Protein AF-J9EA76-F1 (afdb_monomer_lite)

Sequence (142 aa):
MNVLKNLNNFVFLQLFQPYYASTAGHERLRAVDATLRVLTVYFEHATDFCTGHASEFGPMSSLLARLVPRIADSLCAVRHAALRAVYWTFRLAHVYKGLARDNVDSTLFDPTVFINEYLGDEGKLEGMLSRKAVKVMADVSN

Foldseek 3Di:
DPPPPPPPLCPVLVVLVVQLPDPDPVSVLCSLQVLLVSLVCCLVDPDPQAAPDADAPVCLVVLCVSLVVQCQDQFLSSVLSSLSSNLSSVLVRVSNGRDDSPDDDPLRDDSVVLCVQQSDDGGHRDPVSPVVSVVVVVPSPD

InterPro domains:
  IPR045206 Maestro heat-like repeat-containing protein [PTHR23120] (11-104)
  IPR048465 Maestro-like, HEAT-repeats domain [PF21047] (26-105)

Organism: Wuchereria bancrofti (NCBI:txid6293)

Radius of gyration: 15.99 Å; chains: 1; bounding box: 37×34×50 Å

Structure (mmCIF, N/CA/C/O backbone):
data_AF-J9EA76-F1
#
_entry.id   AF-J9EA76-F1
#
loop_
_atom_site.group_PDB
_atom_site.id
_atom_site.type_symbol
_atom_site.label_atom_id
_atom_site.label_alt_id
_atom_site.label_comp_id
_atom_site.label_asym_id
_atom_site.label_entity_id
_atom_site.label_seq_id
_atom_site.pdbx_PDB_ins_code
_atom_site.Cartn_x
_atom_site.Cartn_y
_atom_site.Cartn_z
_atom_site.occupancy
_atom_site.B_iso_or_equiv
_atom_site.auth_seq_id
_atom_site.auth_comp_id
_atom_site.auth_asym_id
_atom_site.auth_atom_id
_atom_site.pdbx_PDB_model_num
ATOM 1 N N . MET A 1 1 ? -3.339 18.632 29.161 1.00 35.41 1 MET A N 1
ATOM 2 C CA . MET A 1 1 ? -2.301 17.812 28.497 1.00 35.41 1 MET A CA 1
ATOM 3 C C . MET A 1 1 ? -2.939 16.959 27.393 1.00 35.41 1 MET A C 1
ATOM 5 O O . MET A 1 1 ? -3.043 15.756 27.550 1.00 35.41 1 MET A O 1
ATOM 9 N N . ASN A 1 2 ? -3.447 17.576 26.314 1.00 37.25 2 ASN A N 1
ATOM 10 C CA . ASN A 1 2 ? -4.248 16.867 25.292 1.00 37.25 2 ASN A CA 1
ATOM 11 C C . ASN A 1 2 ? -3.978 17.305 23.837 1.00 37.25 2 ASN A C 1
ATOM 13 O O . ASN A 1 2 ? -4.740 16.962 22.945 1.00 37.25 2 ASN A O 1
ATOM 17 N N . VAL A 1 3 ? -2.887 18.029 23.571 1.00 33.31 3 VAL A N 1
ATOM 18 C CA . VAL A 1 3 ? -2.580 18.540 22.216 1.00 33.31 3 VAL A CA 1
ATOM 19 C C . VAL A 1 3 ? -1.620 17.616 21.439 1.00 33.31 3 VAL A C 1
ATOM 21 O O . VAL A 1 3 ? -1.454 17.765 20.238 1.00 33.31 3 VAL A O 1
ATOM 24 N N . LEU A 1 4 ? -1.041 16.596 22.085 1.00 31.30 4 LEU A N 1
ATOM 25 C CA . LEU A 1 4 ? -0.048 15.701 21.463 1.00 31.30 4 LEU A CA 1
ATOM 26 C C . LEU A 1 4 ? -0.619 14.381 20.911 1.00 31.30 4 LEU A C 1
ATOM 28 O O . LEU A 1 4 ? 0.114 13.640 20.269 1.00 31.30 4 LEU A O 1
ATOM 32 N N . LYS A 1 5 ? -1.913 14.081 21.103 1.00 41.59 5 LYS A N 1
ATOM 33 C CA . LYS A 1 5 ? -2.525 12.831 20.596 1.00 41.59 5 LYS A CA 1
ATOM 34 C C . LYS A 1 5 ? -2.838 12.839 19.089 1.00 41.59 5 LYS A C 1
ATOM 36 O O . LYS A 1 5 ? -3.202 11.804 18.556 1.00 41.59 5 LYS A O 1
ATOM 41 N N . ASN A 1 6 ? -2.655 13.974 18.408 1.00 39.31 6 ASN A N 1
ATOM 42 C CA . ASN A 1 6 ? -2.875 14.137 16.962 1.00 39.31 6 ASN A CA 1
ATOM 43 C C . ASN A 1 6 ? -1.573 14.340 16.165 1.00 39.31 6 ASN A C 1
ATOM 45 O O . ASN A 1 6 ? -1.594 14.826 15.034 1.00 39.31 6 ASN A O 1
ATOM 49 N N . LEU A 1 7 ? -0.418 13.977 16.727 1.00 42.72 7 LEU A N 1
ATOM 50 C CA . LEU A 1 7 ? 0.819 13.886 15.954 1.00 42.72 7 LEU A CA 1
ATOM 51 C C . LEU A 1 7 ? 0.778 12.606 15.118 1.00 42.72 7 LEU A C 1
ATOM 53 O O . LEU A 1 7 ? 1.298 11.582 15.536 1.00 42.72 7 LEU A O 1
ATOM 57 N N . ASN A 1 8 ? 0.107 12.692 13.963 1.00 58.41 8 ASN A N 1
ATOM 58 C CA . ASN A 1 8 ? 0.264 11.851 12.774 1.00 58.41 8 ASN A CA 1
ATOM 59 C C . ASN A 1 8 ? 1.081 10.567 13.037 1.00 58.41 8 ASN A C 1
ATOM 61 O O . ASN A 1 8 ? 2.287 10.553 12.799 1.00 58.41 8 ASN A O 1
ATOM 65 N N . ASN A 1 9 ? 0.448 9.467 13.467 1.00 62.00 9 ASN A N 1
ATOM 66 C CA . ASN A 1 9 ? 1.129 8.175 13.709 1.00 62.00 9 ASN A CA 1
ATOM 67 C C . ASN A 1 9 ? 1.943 7.663 12.494 1.00 62.00 9 ASN A C 1
ATOM 69 O O . ASN A 1 9 ? 2.744 6.739 12.599 1.00 62.00 9 ASN A O 1
ATOM 73 N N . PHE A 1 10 ? 1.776 8.310 11.339 1.00 75.12 10 PHE A N 1
ATOM 74 C CA . PHE A 1 10 ? 2.425 8.030 10.071 1.00 75.12 10 PHE A CA 1
ATOM 75 C C . PHE A 1 10 ? 3.399 9.125 9.593 1.00 75.12 10 PHE A C 1
ATOM 77 O O . PHE A 1 10 ? 3.768 9.107 8.420 1.00 75.12 10 PHE A O 1
ATOM 84 N N . VAL A 1 11 ? 3.871 10.054 10.448 1.00 77.06 11 VAL A N 1
ATOM 85 C CA . VAL A 1 11 ? 4.937 11.022 10.067 1.00 77.06 11 VAL A CA 1
ATOM 86 C C . VAL A 1 11 ? 6.159 10.298 9.500 1.00 77.06 11 VAL A C 1
ATOM 88 O O . VAL A 1 11 ? 6.738 10.750 8.516 1.00 77.06 11 VAL A O 1
ATOM 91 N N . PHE A 1 12 ? 6.511 9.132 10.047 1.00 79.06 12 PHE A N 1
ATOM 92 C CA . PHE A 1 12 ? 7.624 8.322 9.547 1.00 79.06 12 PHE A CA 1
ATOM 93 C C . PHE A 1 12 ? 7.490 7.951 8.064 1.00 79.06 12 PHE A C 1
ATOM 95 O O . PHE A 1 12 ? 8.501 7.836 7.378 1.00 79.06 12 PHE A O 1
ATOM 102 N N . LEU A 1 13 ? 6.268 7.838 7.528 1.00 85.75 13 LEU A N 1
ATOM 103 C CA . LEU A 1 13 ? 6.065 7.555 6.106 1.00 85.75 13 LEU A CA 1
ATOM 104 C C . LEU A 1 13 ? 6.472 8.720 5.196 1.00 85.75 13 LEU A C 1
ATOM 106 O O . LEU A 1 13 ? 6.785 8.497 4.026 1.00 85.75 13 LEU A O 1
ATOM 110 N N . GLN A 1 14 ? 6.513 9.950 5.718 1.00 84.62 14 GLN A N 1
ATOM 111 C CA . GLN A 1 14 ? 6.992 11.114 4.968 1.00 84.62 14 GLN A CA 1
ATOM 112 C C . GLN A 1 14 ? 8.490 11.009 4.658 1.00 84.62 14 GLN A C 1
ATOM 114 O O . GLN A 1 14 ? 8.920 11.473 3.605 1.00 84.62 14 GLN A O 1
ATOM 119 N N . LEU A 1 15 ? 9.272 10.319 5.500 1.00 87.62 15 LEU A N 1
ATOM 120 C CA . LEU A 1 15 ? 10.698 10.067 5.250 1.00 87.62 15 LEU A CA 1
ATOM 121 C C . LEU A 1 15 ? 10.923 9.242 3.977 1.00 87.62 15 LEU A C 1
ATOM 123 O O . LEU A 1 15 ? 11.950 9.387 3.316 1.00 87.62 15 LEU A O 1
ATOM 127 N N . PHE A 1 16 ? 9.953 8.400 3.609 1.00 90.94 16 PHE A N 1
ATOM 128 C CA . PHE A 1 16 ? 10.036 7.560 2.417 1.00 90.94 16 PHE A CA 1
ATOM 129 C C . PHE A 1 16 ? 9.528 8.246 1.145 1.00 90.94 16 PHE A C 1
ATOM 131 O O . PHE A 1 16 ? 9.711 7.710 0.053 1.00 90.94 16 PHE A O 1
ATOM 138 N N . GLN A 1 17 ? 8.929 9.440 1.258 1.00 90.00 17 GLN A N 1
ATOM 139 C CA . GLN A 1 17 ? 8.316 10.152 0.137 1.00 90.00 17 GLN A CA 1
ATOM 140 C C . GLN A 1 17 ? 9.204 10.253 -1.122 1.00 90.00 17 GLN A C 1
ATOM 142 O O . GLN A 1 17 ? 8.693 9.928 -2.198 1.00 90.00 17 GLN A O 1
ATOM 147 N N . PRO A 1 18 ? 10.487 10.665 -1.051 1.00 93.31 18 PRO A N 1
ATOM 148 C CA . PRO A 1 18 ? 11.305 10.809 -2.258 1.00 93.31 18 PRO A CA 1
ATOM 149 C C . PRO A 1 18 ? 11.625 9.463 -2.926 1.00 93.31 18 PRO A C 1
ATOM 151 O O . PRO A 1 18 ? 11.890 9.415 -4.125 1.00 93.31 18 PRO A O 1
ATOM 154 N N . TYR A 1 19 ? 11.553 8.358 -2.182 1.00 95.81 19 TYR A N 1
ATOM 155 C CA . TYR A 1 19 ? 12.015 7.053 -2.646 1.00 95.81 19 TYR A CA 1
ATOM 156 C C . TYR A 1 19 ? 10.941 6.241 -3.376 1.00 95.81 19 TYR A C 1
ATOM 158 O O . TYR A 1 19 ? 11.290 5.372 -4.169 1.00 95.81 19 TYR A O 1
ATOM 166 N N . TYR A 1 20 ? 9.646 6.547 -3.214 1.00 93.00 20 TYR A N 1
ATOM 167 C CA . TYR A 1 20 ? 8.577 5.854 -3.960 1.00 93.00 20 TYR A CA 1
ATOM 168 C C . TYR A 1 20 ? 8.696 6.013 -5.481 1.00 93.00 20 TYR A C 1
ATOM 170 O O . TYR A 1 20 ? 8.280 5.131 -6.231 1.00 93.00 20 TYR A O 1
ATOM 178 N N . ALA A 1 21 ? 9.256 7.134 -5.939 1.00 92.75 21 ALA A N 1
ATOM 179 C CA . ALA A 1 21 ? 9.451 7.441 -7.353 1.00 92.75 21 ALA A CA 1
ATOM 180 C C . ALA A 1 21 ? 10.930 7.398 -7.776 1.00 92.75 21 ALA A C 1
ATOM 182 O O . ALA A 1 21 ? 11.253 7.837 -8.879 1.00 92.75 21 ALA A O 1
ATOM 183 N N . SER A 1 22 ? 11.822 6.869 -6.928 1.00 95.50 22 SER A N 1
ATOM 184 C CA . SER A 1 22 ? 13.250 6.786 -7.246 1.00 95.50 22 SER A CA 1
ATOM 185 C C . SER A 1 22 ? 13.494 5.993 -8.532 1.00 95.50 22 SER A C 1
ATOM 187 O O . SER A 1 22 ? 12.825 4.994 -8.809 1.00 95.50 22 SER A O 1
ATOM 189 N N . THR A 1 23 ? 14.487 6.399 -9.319 1.00 94.31 23 THR A N 1
ATOM 190 C CA . THR A 1 23 ? 14.943 5.629 -10.484 1.00 94.31 23 THR A CA 1
ATOM 191 C C . THR A 1 23 ? 15.607 4.318 -10.056 1.00 94.31 23 THR A C 1
ATOM 193 O O . THR A 1 23 ? 15.501 3.309 -10.760 1.00 94.31 23 THR A O 1
ATOM 196 N N . ALA A 1 24 ? 16.200 4.286 -8.859 1.00 95.56 24 ALA A N 1
ATOM 197 C CA . ALA A 1 24 ? 16.816 3.109 -8.278 1.00 95.56 24 ALA A C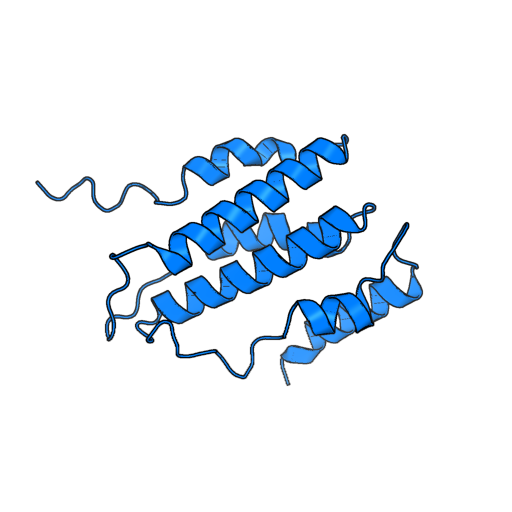A 1
ATOM 198 C C . ALA A 1 24 ? 15.756 2.125 -7.761 1.00 95.56 24 ALA A C 1
ATOM 200 O O . ALA A 1 24 ? 15.014 2.384 -6.814 1.00 95.56 24 ALA A O 1
ATOM 201 N N . GLY A 1 25 ? 15.707 0.944 -8.377 1.00 94.50 25 GLY A N 1
ATOM 202 C CA . GLY A 1 25 ? 14.711 -0.075 -8.051 1.00 94.50 25 GLY A CA 1
ATOM 203 C C . GLY A 1 25 ? 14.741 -0.560 -6.599 1.00 94.50 25 GLY A C 1
ATOM 204 O O . GLY A 1 25 ? 13.692 -0.764 -5.993 1.00 94.50 25 GLY A O 1
ATOM 205 N N . HIS A 1 26 ? 15.935 -0.686 -6.018 1.00 96.19 26 HIS A N 1
ATOM 206 C CA . HIS A 1 26 ? 16.100 -1.096 -4.624 1.00 96.19 26 HIS A CA 1
ATOM 207 C C . HIS A 1 26 ? 15.600 -0.033 -3.632 1.00 96.19 26 HIS A C 1
ATOM 209 O O . HIS A 1 26 ? 15.105 -0.391 -2.568 1.00 96.19 26 HIS A O 1
ATOM 215 N N . GLU A 1 27 ? 15.688 1.258 -3.968 1.00 97.62 27 GLU A N 1
ATOM 216 C CA . GLU A 1 27 ? 15.147 2.334 -3.129 1.00 97.62 27 GLU A CA 1
ATOM 217 C C . GLU A 1 27 ? 13.622 2.313 -3.129 1.00 97.62 27 GLU A C 1
ATOM 219 O O . GLU A 1 27 ? 13.013 2.372 -2.061 1.00 97.62 27 GLU A O 1
ATOM 224 N N . ARG A 1 28 ? 13.006 2.135 -4.309 1.00 96.81 28 ARG A N 1
ATOM 225 C CA . ARG A 1 28 ? 11.550 1.965 -4.414 1.00 96.81 28 ARG A CA 1
ATOM 226 C C . ARG A 1 28 ? 11.071 0.774 -3.595 1.00 96.81 28 ARG A C 1
ATOM 228 O O . ARG A 1 28 ? 10.115 0.909 -2.837 1.00 96.81 28 ARG A O 1
ATOM 235 N N . LEU A 1 29 ? 11.753 -0.369 -3.710 1.00 97.31 29 LEU A N 1
ATOM 236 C CA . LEU A 1 29 ? 11.418 -1.565 -2.938 1.00 97.31 29 LEU A CA 1
ATOM 237 C C . LEU A 1 29 ? 11.495 -1.300 -1.433 1.00 97.31 29 LEU A C 1
ATOM 239 O O . LEU A 1 29 ? 10.518 -1.529 -0.732 1.00 97.31 29 LEU A O 1
ATOM 243 N N . ARG A 1 30 ? 12.606 -0.733 -0.948 1.00 97.00 30 ARG A N 1
ATOM 244 C CA . ARG A 1 30 ? 12.779 -0.404 0.476 1.00 97.00 30 ARG A CA 1
ATOM 245 C C . ARG A 1 30 ? 11.707 0.554 0.990 1.00 97.00 30 ARG A C 1
ATOM 247 O O . ARG A 1 30 ? 11.220 0.367 2.099 1.00 97.00 30 ARG A O 1
ATOM 254 N N . ALA A 1 31 ? 11.331 1.559 0.201 1.00 97.06 31 ALA A N 1
ATOM 255 C CA . ALA A 1 31 ? 10.291 2.513 0.574 1.00 97.06 31 ALA A CA 1
ATOM 256 C C . ALA A 1 31 ? 8.923 1.835 0.735 1.00 97.06 31 ALA A C 1
ATOM 258 O O . ALA A 1 31 ? 8.219 2.067 1.720 1.00 97.06 31 ALA A O 1
ATOM 259 N N . VAL A 1 32 ? 8.557 0.972 -0.216 1.00 97.81 32 VAL A N 1
ATOM 260 C CA . VAL A 1 32 ? 7.283 0.247 -0.193 1.00 97.81 32 VAL A CA 1
ATOM 261 C C . VAL A 1 32 ? 7.267 -0.805 0.921 1.00 97.81 32 VAL A C 1
ATOM 263 O O . VAL A 1 32 ? 6.293 -0.863 1.669 1.00 97.81 32 VAL A O 1
ATOM 266 N N . ASP A 1 33 ? 8.348 -1.564 1.108 1.00 97.31 33 ASP A N 1
ATOM 267 C CA . ASP A 1 33 ? 8.467 -2.565 2.178 1.00 97.31 33 ASP A CA 1
ATOM 268 C C . ASP A 1 33 ? 8.440 -1.934 3.572 1.00 97.31 33 ASP A C 1
ATOM 270 O O . ASP A 1 33 ? 7.742 -2.419 4.463 1.00 97.31 33 ASP A O 1
ATOM 274 N N . ALA A 1 34 ? 9.156 -0.824 3.776 1.00 96.25 34 ALA A N 1
ATOM 275 C CA . ALA A 1 34 ? 9.118 -0.104 5.045 1.00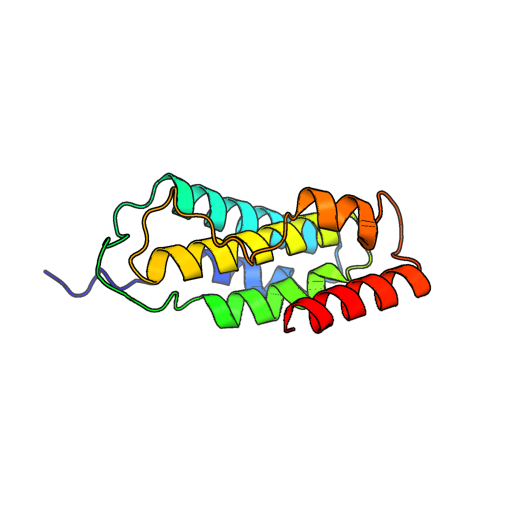 96.25 34 ALA A CA 1
ATOM 276 C C . ALA A 1 34 ? 7.701 0.397 5.351 1.00 96.25 34 ALA A C 1
ATOM 278 O O . ALA A 1 34 ? 7.233 0.303 6.485 1.00 96.25 34 ALA A O 1
ATOM 279 N N . THR A 1 35 ? 6.989 0.867 4.328 1.00 96.25 35 THR A N 1
ATOM 280 C CA . THR A 1 35 ? 5.596 1.309 4.455 1.00 96.25 35 THR A CA 1
ATOM 281 C C . THR A 1 35 ? 4.676 0.158 4.818 1.00 96.25 35 THR A C 1
ATOM 283 O O . THR A 1 35 ? 3.907 0.276 5.769 1.00 96.25 35 THR A O 1
ATOM 286 N N . LEU A 1 36 ? 4.797 -0.975 4.122 1.00 97.00 36 LEU A N 1
ATOM 287 C CA . LEU A 1 36 ? 4.080 -2.201 4.455 1.00 97.00 36 LEU A CA 1
ATOM 288 C C . LEU A 1 36 ? 4.318 -2.588 5.919 1.00 97.00 36 LEU A C 1
ATOM 290 O O . LEU A 1 36 ? 3.358 -2.808 6.651 1.00 97.00 36 LEU A O 1
ATOM 294 N N . ARG A 1 37 ? 5.578 -2.585 6.369 1.00 95.62 37 ARG A N 1
ATOM 295 C CA . ARG A 1 37 ? 5.938 -2.925 7.750 1.00 95.62 37 ARG A CA 1
ATOM 296 C C . ARG A 1 37 ? 5.329 -1.969 8.773 1.00 95.62 37 ARG A C 1
ATOM 298 O O . ARG A 1 37 ? 4.865 -2.423 9.814 1.00 95.62 37 ARG A O 1
ATOM 305 N N . VAL A 1 38 ? 5.326 -0.665 8.501 1.00 94.00 38 VAL A N 1
ATOM 306 C CA . VAL A 1 38 ? 4.698 0.330 9.385 1.00 94.00 38 VAL A CA 1
ATOM 307 C C . VAL A 1 38 ? 3.196 0.073 9.495 1.00 94.00 38 VAL A C 1
ATOM 309 O O . VAL A 1 38 ? 2.670 0.062 10.604 1.00 94.00 38 VAL A O 1
ATOM 312 N N . LEU A 1 39 ? 2.514 -0.181 8.374 1.00 94.31 39 LEU A N 1
ATOM 313 C CA . LEU A 1 39 ? 1.074 -0.446 8.367 1.00 94.31 39 LEU A CA 1
ATOM 314 C C . LEU A 1 39 ? 0.726 -1.728 9.137 1.00 94.31 39 LEU A C 1
ATOM 316 O O . LEU A 1 39 ? -0.198 -1.707 9.949 1.00 94.31 39 LEU A O 1
ATOM 320 N N . THR A 1 40 ? 1.472 -2.820 8.931 1.00 94.75 40 THR A N 1
ATOM 321 C CA . THR A 1 40 ? 1.214 -4.101 9.615 1.00 94.75 40 THR A CA 1
ATOM 322 C C . THR A 1 40 ? 1.471 -4.002 11.113 1.00 94.75 40 THR A C 1
ATOM 324 O O . THR A 1 40 ? 0.612 -4.370 11.906 1.00 94.75 40 THR A O 1
ATOM 327 N N . VAL A 1 41 ? 2.617 -3.438 11.513 1.00 93.69 41 VAL A N 1
ATOM 328 C CA . VAL A 1 41 ? 2.978 -3.275 12.931 1.00 93.69 41 VAL A CA 1
ATOM 329 C C . VAL A 1 41 ? 1.970 -2.375 13.636 1.00 93.69 41 VAL A C 1
ATOM 331 O O . VAL A 1 41 ? 1.565 -2.662 14.761 1.00 93.69 41 VAL A O 1
ATOM 334 N N . TYR A 1 42 ? 1.532 -1.301 12.978 1.00 90.94 42 TYR A N 1
ATOM 335 C CA . TYR A 1 42 ? 0.511 -0.429 13.540 1.00 90.94 42 TYR A CA 1
ATOM 336 C C . TYR A 1 42 ? -0.829 -1.161 13.692 1.00 90.94 42 TYR A C 1
ATOM 338 O O . TYR A 1 42 ? -1.427 -1.117 14.761 1.00 90.94 42 TYR A O 1
ATOM 346 N N . PHE A 1 43 ? -1.276 -1.908 12.680 1.00 91.00 43 PHE A N 1
ATOM 347 C CA . PHE A 1 43 ? -2.496 -2.710 12.788 1.00 91.00 43 PHE A CA 1
ATOM 348 C C . PHE A 1 43 ? -2.444 -3.719 13.949 1.00 91.00 43 PHE A C 1
ATOM 350 O O . PHE A 1 43 ? -3.414 -3.854 14.697 1.00 91.00 43 PHE A O 1
ATOM 357 N N . GLU A 1 44 ? -1.314 -4.406 14.117 1.00 90.88 44 GLU A N 1
ATOM 358 C CA . GLU A 1 44 ? -1.113 -5.431 15.147 1.00 90.88 44 GLU A CA 1
ATOM 359 C C . GLU A 1 44 ? -1.077 -4.836 16.563 1.00 90.88 44 GLU A C 1
ATOM 361 O O . GLU A 1 44 ? -1.713 -5.360 17.482 1.00 90.88 44 GLU A O 1
ATOM 366 N N . HIS A 1 45 ? -0.359 -3.726 16.745 1.00 89.38 45 HIS A N 1
ATOM 367 C CA . HIS A 1 45 ? 0.054 -3.269 18.075 1.00 89.38 45 HIS A CA 1
ATOM 368 C C . HIS A 1 45 ? -0.554 -1.954 18.542 1.00 89.38 45 HIS A C 1
ATOM 370 O O . HIS A 1 45 ? -0.400 -1.618 19.716 1.00 89.38 45 HIS A O 1
ATOM 376 N N . ALA A 1 46 ? -1.227 -1.196 17.676 1.00 84.44 46 ALA A N 1
ATOM 377 C CA . ALA A 1 46 ? -1.828 0.060 18.099 1.00 84.44 46 ALA A CA 1
ATOM 378 C C . ALA A 1 46 ? -2.864 -0.169 19.220 1.00 84.44 46 ALA A C 1
ATOM 380 O O . ALA A 1 46 ? -3.355 -1.275 19.424 1.00 84.44 46 ALA A O 1
ATOM 381 N N . THR A 1 47 ? -3.202 0.846 19.998 1.00 81.44 47 THR A N 1
ATOM 382 C CA . THR A 1 47 ? -4.215 0.732 21.072 1.00 81.44 47 THR A CA 1
ATOM 383 C C . THR A 1 47 ? -5.251 1.844 20.997 1.00 81.44 47 THR A C 1
ATOM 385 O O . THR A 1 47 ? -6.152 1.930 21.824 1.00 81.44 47 THR A O 1
ATOM 388 N N . ASP A 1 48 ? -5.133 2.686 19.978 1.00 77.81 48 ASP A N 1
ATOM 389 C CA . ASP A 1 48 ? -5.945 3.863 19.711 1.00 77.81 48 ASP A CA 1
ATOM 390 C C . ASP A 1 48 ? -7.128 3.578 18.773 1.00 77.81 48 ASP A C 1
ATOM 392 O O . ASP A 1 48 ? -7.865 4.497 18.424 1.00 77.81 48 ASP A O 1
ATOM 396 N N . PHE A 1 49 ? -7.373 2.316 18.404 1.00 76.25 49 PHE A N 1
ATOM 397 C CA . PHE A 1 49 ? -8.600 1.938 17.703 1.00 76.25 49 PHE A CA 1
ATOM 398 C C . PHE A 1 49 ? -9.786 1.962 18.669 1.00 76.25 49 PHE A C 1
ATOM 400 O O . PHE A 1 49 ? -9.918 1.108 19.547 1.00 76.25 49 PHE A O 1
ATOM 407 N N . CYS A 1 50 ? -10.679 2.933 18.501 1.00 71.00 50 CYS A N 1
ATOM 408 C CA . CYS A 1 50 ? -11.907 3.018 19.282 1.00 71.00 50 CYS A CA 1
ATOM 409 C C . CYS A 1 50 ? -13.010 2.173 18.630 1.00 71.00 50 CYS A C 1
ATOM 411 O O . CYS A 1 50 ? -13.638 2.590 17.660 1.00 71.00 50 CYS A O 1
ATOM 413 N N . THR A 1 51 ? -13.276 0.982 19.171 1.00 73.38 51 THR A N 1
ATOM 414 C CA . THR A 1 51 ? -14.425 0.172 18.725 1.00 73.38 51 THR A CA 1
ATOM 415 C C . THR A 1 51 ? -15.731 0.928 18.992 1.00 73.38 51 THR A C 1
ATOM 417 O O . THR A 1 51 ? -15.894 1.526 20.053 1.00 73.38 51 THR A O 1
ATOM 420 N N . GLY A 1 52 ? -16.653 0.931 18.028 1.00 72.38 52 GLY A N 1
ATOM 421 C CA . GLY A 1 52 ? -17.923 1.661 18.115 1.00 72.38 52 GLY A CA 1
ATOM 422 C C . GLY A 1 52 ? -17.828 3.171 17.861 1.00 72.38 52 GLY A C 1
ATOM 423 O O . GLY A 1 52 ? -18.853 3.848 17.887 1.00 72.38 52 GLY A O 1
ATOM 424 N N . HIS A 1 53 ? -16.634 3.707 17.582 1.00 78.44 53 HIS A N 1
ATOM 425 C CA . HIS A 1 53 ? -16.452 5.099 17.178 1.00 78.44 53 HIS A CA 1
ATOM 426 C C . HIS A 1 53 ? -15.762 5.169 15.816 1.00 78.44 53 HIS A C 1
ATOM 428 O O . HIS A 1 53 ? -14.581 4.853 15.683 1.00 78.44 53 HIS A O 1
ATOM 434 N N . ALA A 1 54 ? -16.513 5.586 14.799 1.00 81.88 54 ALA A N 1
ATOM 435 C CA . ALA A 1 54 ? -15.974 5.771 13.463 1.00 81.88 54 ALA A CA 1
ATOM 436 C C . ALA A 1 54 ? -15.114 7.039 13.394 1.00 81.88 54 ALA A C 1
ATOM 438 O O . ALA A 1 54 ? -15.519 8.112 13.834 1.00 81.88 54 ALA A O 1
ATOM 439 N N . SER A 1 55 ? -13.939 6.905 12.795 1.00 83.25 55 SER A N 1
ATOM 440 C CA . SER A 1 55 ? -12.990 7.977 12.523 1.00 83.25 55 SER A CA 1
ATOM 441 C C . SER A 1 55 ? -12.383 7.784 11.134 1.00 83.25 55 SER A C 1
ATOM 443 O O . SER A 1 55 ? -12.448 6.702 10.550 1.00 83.25 55 SER A O 1
ATOM 445 N N . GLU A 1 56 ? -11.809 8.841 10.570 1.00 82.81 56 GLU A N 1
ATOM 446 C CA . GLU A 1 56 ? -11.142 8.746 9.275 1.00 82.81 56 GLU A CA 1
ATOM 447 C C . GLU A 1 56 ? -9.708 8.244 9.438 1.00 82.81 56 GLU A C 1
ATOM 449 O O . GLU A 1 56 ? -8.936 8.749 10.258 1.00 82.81 56 GLU A O 1
ATOM 454 N N . PHE A 1 57 ? -9.308 7.299 8.587 1.00 88.12 57 PHE A N 1
ATOM 455 C CA . PHE A 1 57 ? -7.901 6.954 8.434 1.00 88.12 57 PHE A CA 1
ATOM 456 C C . PHE A 1 57 ? -7.194 8.028 7.594 1.00 88.12 57 PHE A C 1
ATOM 458 O O . PHE A 1 57 ? -7.009 7.882 6.386 1.00 88.12 57 PHE A O 1
ATOM 465 N N . GLY A 1 58 ? -6.807 9.130 8.241 1.00 85.75 58 GLY A N 1
ATOM 466 C CA . GLY A 1 58 ? -6.262 10.330 7.587 1.00 85.75 58 GLY A CA 1
ATOM 467 C C . GLY A 1 58 ? -5.165 10.103 6.524 1.00 85.75 58 GLY A C 1
ATOM 468 O O . GLY A 1 58 ? -5.202 10.754 5.480 1.00 85.75 58 GLY A O 1
ATOM 469 N N . PRO A 1 59 ? -4.203 9.174 6.700 1.00 88.06 59 PRO A N 1
ATOM 470 C CA . PRO A 1 59 ? -3.150 8.933 5.708 1.00 88.06 59 PRO A CA 1
ATOM 471 C C . PRO A 1 59 ? -3.611 8.262 4.407 1.00 88.06 59 PRO A C 1
ATOM 473 O O . PRO A 1 59 ? -2.828 8.241 3.451 1.00 88.06 59 PRO A O 1
ATOM 476 N N . MET A 1 60 ? -4.831 7.710 4.363 1.00 90.50 60 MET A N 1
ATOM 477 C CA . MET A 1 60 ? -5.319 6.815 3.306 1.00 90.50 60 MET A CA 1
ATOM 478 C C . MET A 1 60 ? -5.083 7.358 1.895 1.00 90.50 60 MET A C 1
ATOM 480 O O . MET A 1 60 ? -4.414 6.713 1.091 1.00 90.50 60 MET A O 1
ATOM 484 N N . SER A 1 61 ? -5.591 8.553 1.593 1.00 89.50 61 SER A N 1
ATOM 485 C CA . SER A 1 61 ? -5.505 9.151 0.253 1.00 89.50 61 SER A CA 1
ATOM 486 C C . SER A 1 61 ? -4.054 9.338 -0.194 1.00 89.50 61 SER A C 1
ATOM 488 O O . SER A 1 61 ? -3.681 8.979 -1.311 1.00 89.50 61 SER A O 1
ATOM 490 N N . SER A 1 62 ? -3.207 9.831 0.710 1.00 91.00 62 SER A N 1
ATOM 491 C CA . SER A 1 62 ? -1.791 10.060 0.437 1.00 91.00 62 SER A CA 1
ATOM 492 C C . SER A 1 62 ? -1.015 8.751 0.237 1.00 91.00 62 SER A C 1
ATOM 494 O O . SER A 1 62 ? -0.082 8.704 -0.565 1.00 91.00 62 SER A O 1
ATOM 496 N N . LEU A 1 63 ? -1.384 7.685 0.954 1.00 93.38 63 LEU A N 1
ATOM 497 C CA . LEU A 1 63 ? -0.800 6.357 0.790 1.00 93.38 63 LEU A CA 1
ATOM 498 C C . LEU A 1 63 ? -1.190 5.764 -0.559 1.00 93.38 63 LEU A C 1
ATOM 500 O O . LEU A 1 63 ? -0.314 5.379 -1.330 1.00 93.38 63 LEU A O 1
ATOM 504 N N . LEU A 1 64 ? -2.484 5.768 -0.885 1.00 94.06 64 LEU A N 1
ATOM 505 C CA . LEU A 1 64 ? -2.990 5.239 -2.150 1.00 94.06 64 LEU A CA 1
ATOM 506 C C . LEU A 1 64 ? -2.383 5.967 -3.354 1.00 94.06 64 LEU A C 1
ATOM 508 O O . LEU A 1 64 ? -1.921 5.310 -4.284 1.00 94.06 64 LEU A O 1
ATOM 512 N N . ALA A 1 65 ? -2.275 7.299 -3.304 1.00 91.62 65 ALA A N 1
ATOM 513 C CA . ALA A 1 65 ? -1.664 8.092 -4.373 1.00 91.62 65 ALA A CA 1
ATOM 514 C C . ALA A 1 65 ? -0.210 7.682 -4.684 1.00 91.62 65 ALA A C 1
ATOM 516 O O . ALA A 1 65 ? 0.242 7.811 -5.821 1.00 91.62 65 ALA A O 1
ATOM 517 N N . ARG A 1 66 ? 0.527 7.175 -3.687 1.00 93.44 66 ARG A N 1
ATOM 518 C CA . ARG A 1 66 ? 1.926 6.744 -3.840 1.00 93.44 66 ARG A CA 1
ATOM 519 C C . ARG A 1 66 ? 2.049 5.257 -4.162 1.00 93.44 66 ARG A C 1
ATOM 521 O O . ARG A 1 66 ? 2.894 4.883 -4.972 1.00 93.44 66 ARG A O 1
ATOM 528 N N . LEU A 1 67 ? 1.223 4.418 -3.538 1.00 95.31 67 LEU A N 1
ATOM 529 C CA . LEU A 1 67 ? 1.318 2.960 -3.614 1.00 95.31 67 LEU A CA 1
ATOM 530 C C . LEU A 1 67 ? 0.637 2.383 -4.857 1.00 95.31 67 LEU A C 1
ATOM 532 O O . LEU A 1 67 ? 1.194 1.483 -5.479 1.00 95.31 67 LEU A O 1
ATOM 536 N N . VAL A 1 68 ? -0.521 2.908 -5.269 1.00 93.88 68 VAL A N 1
ATOM 537 C CA . VAL A 1 68 ? -1.271 2.367 -6.419 1.00 93.88 68 VAL A CA 1
ATOM 538 C C . VAL A 1 68 ? -0.437 2.372 -7.711 1.00 93.88 68 VAL A C 1
ATOM 540 O O . VAL A 1 68 ? -0.354 1.324 -8.353 1.00 93.88 68 VAL A O 1
ATOM 543 N N . PRO A 1 69 ? 0.291 3.453 -8.073 1.00 92.25 69 PRO A N 1
ATOM 544 C CA . PRO A 1 69 ? 1.170 3.429 -9.245 1.00 92.25 69 PRO A CA 1
ATOM 545 C C . PRO A 1 69 ? 2.282 2.371 -9.173 1.00 92.25 69 PRO A C 1
ATOM 547 O O . PRO A 1 69 ? 2.795 1.949 -10.208 1.00 92.25 69 PRO A O 1
ATOM 550 N N . ARG A 1 70 ? 2.679 1.940 -7.966 1.00 93.81 70 ARG A N 1
ATOM 551 C CA . ARG A 1 70 ? 3.729 0.929 -7.771 1.00 93.81 70 ARG A CA 1
ATOM 552 C C . ARG A 1 70 ? 3.245 -0.498 -8.014 1.00 93.81 70 ARG A C 1
ATOM 554 O O . ARG A 1 70 ? 4.077 -1.368 -8.245 1.00 93.81 70 ARG A O 1
ATOM 561 N N . ILE A 1 71 ? 1.936 -0.748 -8.066 1.00 92.06 71 ILE A N 1
ATOM 562 C CA . ILE A 1 71 ? 1.419 -2.067 -8.463 1.00 92.06 71 ILE A CA 1
ATOM 563 C C . ILE A 1 71 ? 1.765 -2.377 -9.934 1.00 92.06 71 ILE A C 1
ATOM 565 O O . ILE A 1 71 ? 1.885 -3.537 -10.316 1.00 92.06 71 ILE A O 1
ATOM 569 N N . ALA A 1 72 ? 2.018 -1.346 -10.746 1.00 88.44 72 ALA A N 1
ATOM 570 C CA . ALA A 1 72 ? 2.487 -1.462 -12.125 1.00 88.44 72 ALA A CA 1
ATOM 571 C C . ALA A 1 72 ? 4.011 -1.247 -12.277 1.00 88.44 72 ALA A C 1
ATOM 573 O O . ALA A 1 72 ? 4.485 -0.919 -13.365 1.00 88.44 72 ALA A O 1
ATOM 574 N N . ASP A 1 73 ? 4.801 -1.393 -11.205 1.00 91.12 73 ASP A N 1
ATOM 575 C CA . ASP A 1 73 ? 6.252 -1.200 -11.276 1.00 91.12 73 ASP A CA 1
ATOM 576 C C . ASP A 1 73 ? 6.942 -2.227 -12.192 1.00 91.12 73 ASP A C 1
ATOM 578 O O . ASP A 1 73 ? 6.573 -3.402 -12.293 1.00 91.12 73 ASP A O 1
ATOM 582 N N . SER A 1 74 ? 8.025 -1.776 -12.823 1.00 88.25 74 SER A N 1
ATOM 583 C CA . SER A 1 74 ? 8.946 -2.616 -13.590 1.00 88.25 74 SER A CA 1
ATOM 584 C C . SER A 1 74 ? 9.493 -3.817 -12.808 1.00 88.25 74 SER A C 1
ATOM 586 O O . SER A 1 74 ? 9.767 -4.851 -13.414 1.00 88.25 74 SER A O 1
ATOM 588 N N . LEU A 1 75 ? 9.644 -3.693 -11.484 1.00 90.25 75 LEU A N 1
ATOM 589 C CA . LEU A 1 75 ? 10.157 -4.745 -10.611 1.00 90.25 75 LEU A CA 1
ATOM 590 C C . LEU A 1 75 ? 9.026 -5.524 -9.945 1.00 90.25 75 LEU A C 1
ATOM 592 O O . LEU A 1 75 ? 8.213 -4.947 -9.226 1.00 90.25 75 LEU A O 1
ATOM 596 N N . CYS A 1 76 ? 9.046 -6.847 -10.110 1.00 91.94 76 CYS A N 1
ATOM 597 C CA . CYS A 1 76 ? 8.057 -7.762 -9.539 1.00 91.94 76 CYS A CA 1
ATOM 598 C C . CYS A 1 76 ? 7.892 -7.598 -8.020 1.00 91.94 76 CYS A C 1
ATOM 600 O O . CYS A 1 76 ? 6.787 -7.347 -7.539 1.00 91.94 76 CYS A O 1
ATOM 602 N N . ALA A 1 77 ? 9.006 -7.592 -7.282 1.00 93.56 77 ALA A N 1
ATOM 603 C CA . ALA A 1 77 ? 8.998 -7.412 -5.832 1.00 93.56 77 ALA A CA 1
ATOM 604 C C . ALA A 1 77 ? 8.302 -6.108 -5.394 1.00 93.56 77 ALA A C 1
ATOM 606 O O . ALA A 1 77 ? 7.543 -6.106 -4.427 1.00 93.56 77 ALA A O 1
ATOM 607 N N . VAL A 1 78 ? 8.497 -5.012 -6.140 1.00 95.19 78 VAL A N 1
ATOM 608 C CA . VAL A 1 78 ? 7.847 -3.726 -5.845 1.00 95.19 78 VAL A CA 1
ATOM 609 C C . VAL A 1 78 ? 6.339 -3.819 -6.077 1.00 95.19 78 VAL A C 1
ATOM 611 O O . VAL A 1 78 ? 5.579 -3.328 -5.246 1.00 95.19 78 VAL A O 1
ATOM 614 N N . ARG A 1 79 ? 5.894 -4.488 -7.152 1.00 93.81 79 ARG A N 1
ATOM 615 C CA . ARG A 1 79 ? 4.461 -4.696 -7.429 1.00 93.81 79 ARG A CA 1
ATOM 616 C C . ARG A 1 79 ? 3.772 -5.450 -6.299 1.00 93.81 79 ARG A C 1
ATOM 618 O O . ARG A 1 79 ? 2.721 -5.026 -5.821 1.00 93.81 79 ARG A O 1
ATOM 625 N N . HIS A 1 80 ? 4.380 -6.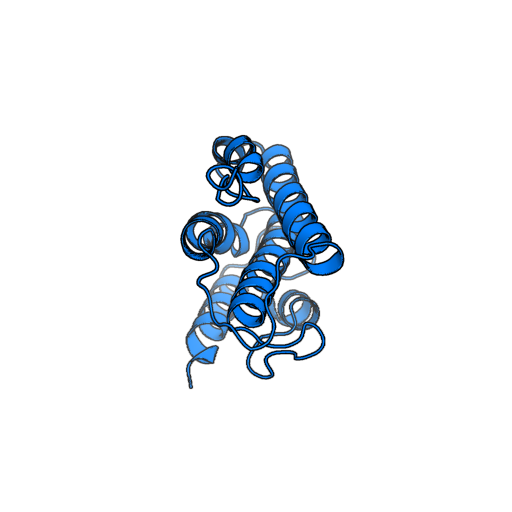549 -5.856 1.00 94.94 80 HIS A N 1
ATOM 626 C CA . HIS A 1 80 ? 3.837 -7.394 -4.792 1.00 94.94 80 HIS A CA 1
ATOM 627 C C . HIS A 1 80 ? 3.774 -6.653 -3.458 1.00 94.94 80 HIS A C 1
ATOM 629 O O . HIS A 1 80 ? 2.739 -6.663 -2.790 1.00 94.94 80 HIS A O 1
ATOM 635 N N . ALA A 1 81 ? 4.865 -5.982 -3.079 1.00 96.50 81 ALA A N 1
ATOM 636 C CA . ALA A 1 81 ? 4.919 -5.189 -1.858 1.00 96.50 81 ALA A CA 1
ATOM 637 C C . ALA A 1 81 ? 3.889 -4.047 -1.887 1.00 96.50 81 ALA A C 1
ATOM 639 O O . ALA A 1 81 ? 3.192 -3.814 -0.899 1.00 96.50 81 ALA A O 1
ATOM 640 N N . ALA A 1 82 ? 3.726 -3.387 -3.038 1.00 96.44 82 ALA A N 1
ATOM 641 C CA . ALA A 1 82 ? 2.774 -2.297 -3.211 1.00 96.44 82 ALA A CA 1
ATOM 642 C C . ALA A 1 82 ? 1.329 -2.773 -3.069 1.00 96.44 82 ALA A C 1
ATOM 644 O O . ALA A 1 82 ? 0.558 -2.145 -2.346 1.00 96.44 82 ALA A O 1
ATOM 645 N N . LEU A 1 83 ? 0.968 -3.901 -3.691 1.00 95.81 83 LEU A N 1
ATOM 646 C CA . LEU A 1 83 ? -0.376 -4.460 -3.561 1.00 95.81 83 LEU A CA 1
ATOM 647 C C . LEU A 1 83 ? -0.697 -4.807 -2.100 1.00 95.81 83 LEU A C 1
ATOM 649 O O . LEU A 1 83 ? -1.766 -4.455 -1.601 1.00 95.81 83 LEU A O 1
ATOM 653 N N . ARG A 1 84 ? 0.245 -5.436 -1.386 1.00 97.38 84 ARG A N 1
ATOM 654 C CA . ARG A 1 84 ? 0.084 -5.737 0.045 1.00 97.38 84 ARG A CA 1
ATOM 655 C C . ARG A 1 84 ? -0.056 -4.464 0.881 1.00 97.38 84 ARG A C 1
ATOM 657 O O . ARG A 1 84 ? -0.894 -4.414 1.776 1.00 97.38 84 ARG A O 1
ATOM 664 N N . ALA A 1 85 ? 0.716 -3.420 0.591 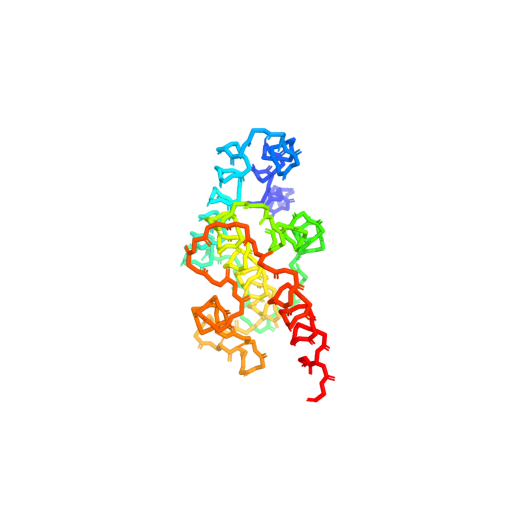1.00 97.12 85 ALA A N 1
ATOM 665 C CA . ALA A 1 85 ? 0.603 -2.144 1.295 1.00 97.12 85 ALA A CA 1
ATOM 666 C C . ALA A 1 85 ? -0.748 -1.451 1.027 1.00 97.12 85 ALA A C 1
ATOM 668 O O . ALA A 1 85 ? -1.344 -0.885 1.946 1.00 97.12 85 ALA A O 1
ATOM 669 N N . VAL A 1 86 ? -1.273 -1.537 -0.203 1.00 96.31 86 VAL A N 1
ATOM 670 C CA . VAL A 1 86 ? -2.624 -1.059 -0.549 1.00 96.31 86 VAL A CA 1
ATOM 671 C C . VAL A 1 86 ? -3.690 -1.840 0.219 1.00 96.31 86 VAL A C 1
ATOM 673 O O . VAL A 1 86 ? -4.562 -1.228 0.833 1.00 96.31 86 VAL A O 1
ATOM 676 N N . TYR A 1 87 ? -3.583 -3.170 0.276 1.00 95.50 87 TYR A N 1
ATOM 677 C CA . TYR A 1 87 ? -4.466 -4.011 1.087 1.00 95.50 87 TYR A CA 1
ATOM 678 C C . TYR A 1 87 ? -4.490 -3.567 2.559 1.00 95.50 87 TYR A C 1
ATOM 680 O O . TYR A 1 87 ? -5.558 -3.326 3.121 1.00 95.50 87 TYR A O 1
ATOM 688 N N . TRP A 1 88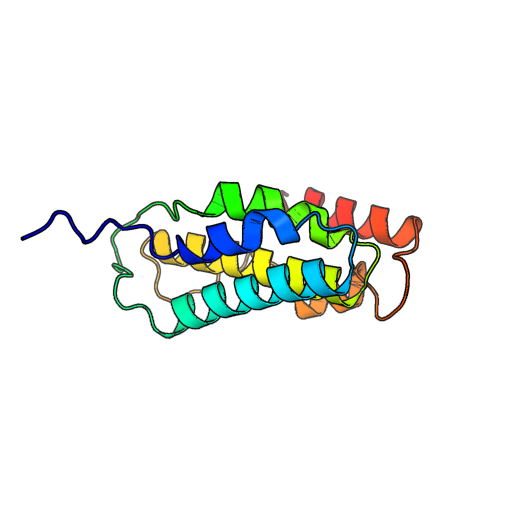 ? -3.321 -3.376 3.177 1.00 95.62 88 TRP A N 1
ATOM 689 C CA . TRP A 1 88 ? -3.239 -2.943 4.577 1.00 95.62 88 TRP A CA 1
ATOM 690 C C . TRP A 1 88 ? -3.735 -1.516 4.808 1.00 95.62 88 TRP A C 1
ATOM 692 O O . TRP A 1 88 ? -4.292 -1.226 5.865 1.00 95.62 88 TRP A O 1
ATOM 702 N N . THR A 1 89 ? -3.603 -0.643 3.809 1.00 95.00 89 THR A N 1
ATOM 703 C CA . THR A 1 89 ? -4.204 0.698 3.832 1.00 95.00 89 THR A CA 1
ATOM 704 C C . THR A 1 89 ? -5.730 0.604 3.938 1.00 95.00 89 THR A C 1
ATOM 706 O O . THR A 1 89 ? -6.324 1.282 4.776 1.00 95.00 89 THR A O 1
ATOM 709 N N . PHE A 1 90 ? -6.366 -0.279 3.159 1.00 93.75 90 PHE A N 1
ATOM 710 C CA . PHE A 1 90 ? -7.808 -0.523 3.259 1.00 93.75 90 PHE A CA 1
ATOM 711 C C . PHE A 1 90 ? -8.205 -1.231 4.559 1.00 93.75 90 PHE A C 1
ATOM 713 O O . PHE A 1 90 ? -9.188 -0.833 5.179 1.00 93.75 90 PHE A O 1
ATOM 720 N N . ARG A 1 91 ? -7.431 -2.221 5.027 1.00 92.44 91 ARG A N 1
ATOM 721 C CA . ARG A 1 91 ? -7.683 -2.889 6.320 1.00 92.44 91 ARG A CA 1
ATOM 722 C C . ARG A 1 91 ? -7.664 -1.908 7.489 1.00 92.44 91 ARG A C 1
ATOM 724 O O . ARG A 1 91 ? -8.548 -1.968 8.339 1.00 92.44 91 ARG A O 1
ATOM 731 N N . LEU A 1 92 ? -6.693 -0.996 7.525 1.00 91.81 92 LEU A N 1
ATOM 732 C CA . LEU A 1 92 ? -6.646 0.058 8.538 1.00 91.81 92 LEU A CA 1
ATOM 733 C C . LEU A 1 92 ? -7.842 0.997 8.404 1.00 91.81 92 LEU A C 1
ATOM 735 O O . LEU A 1 92 ? -8.548 1.207 9.384 1.00 91.81 92 LEU A O 1
ATOM 739 N N . ALA A 1 93 ? -8.142 1.482 7.196 1.00 90.56 93 ALA A N 1
ATOM 740 C CA . ALA A 1 93 ? -9.323 2.314 6.965 1.00 90.56 93 ALA A CA 1
ATOM 741 C C . ALA A 1 93 ? -10.628 1.643 7.429 1.00 90.56 93 ALA A C 1
ATOM 743 O O . ALA A 1 93 ? -11.506 2.316 7.962 1.00 90.56 93 ALA A O 1
ATOM 744 N N . HIS A 1 94 ? -10.743 0.323 7.272 1.00 89.38 94 HIS A N 1
ATOM 745 C CA . HIS A 1 94 ? -11.892 -0.451 7.729 1.00 89.38 94 HIS A CA 1
ATOM 746 C C . HIS A 1 94 ? -11.998 -0.489 9.263 1.00 89.38 94 HIS A C 1
ATOM 748 O O . HIS A 1 94 ? -13.060 -0.192 9.805 1.00 89.38 94 HIS A O 1
ATOM 754 N N . VAL A 1 95 ? -10.901 -0.761 9.979 1.00 89.50 95 VAL A N 1
ATOM 755 C CA . VAL A 1 95 ? -10.891 -0.751 11.458 1.00 89.50 95 VAL A CA 1
ATOM 756 C C . VAL A 1 95 ? -11.175 0.645 12.020 1.00 89.50 95 VAL A C 1
ATOM 758 O O . VAL A 1 95 ? -11.895 0.780 13.008 1.00 89.50 95 VAL A O 1
ATOM 761 N N . TYR A 1 96 ? -10.704 1.701 11.351 1.00 86.94 96 TYR A N 1
ATOM 762 C CA . TYR A 1 96 ? -10.990 3.088 11.737 1.00 86.94 96 TYR A CA 1
ATOM 763 C C . TYR A 1 96 ? -12.481 3.451 11.670 1.00 86.94 96 TYR A C 1
ATOM 765 O O . TYR A 1 96 ? -12.902 4.363 12.377 1.00 86.94 96 TYR A O 1
ATOM 773 N N . LYS A 1 97 ? -13.318 2.695 10.942 1.00 86.81 97 LYS A N 1
ATOM 774 C CA . LYS A 1 97 ? -14.789 2.831 10.989 1.00 86.81 97 LYS A CA 1
ATOM 775 C C . LYS A 1 97 ? -15.408 2.349 12.314 1.00 86.81 97 LYS A C 1
ATOM 777 O O . LYS A 1 97 ? -16.628 2.326 12.439 1.00 86.81 97 LYS A O 1
ATOM 782 N N . GLY A 1 98 ? -14.591 1.979 13.301 1.00 81.25 98 GLY A N 1
ATOM 783 C CA . GLY A 1 98 ? -15.027 1.515 14.616 1.00 81.25 98 GLY A CA 1
ATOM 784 C C . GLY A 1 98 ? -15.341 0.019 14.661 1.00 81.25 98 GLY A C 1
ATOM 785 O O . GLY A 1 98 ? -16.000 -0.435 15.596 1.00 81.25 98 GLY A O 1
ATOM 786 N N . LEU A 1 99 ? -14.891 -0.741 13.660 1.00 81.31 99 LEU A N 1
ATOM 787 C CA . LEU A 1 99 ? -15.077 -2.188 13.570 1.00 81.31 99 LEU A CA 1
ATOM 788 C C . LEU A 1 99 ? -13.943 -2.923 14.293 1.00 81.31 99 LEU A C 1
ATOM 790 O O . LEU A 1 99 ? -12.820 -2.425 14.396 1.00 81.31 99 LEU A O 1
ATOM 794 N N . ALA A 1 100 ? -14.243 -4.114 14.811 1.00 81.00 100 ALA A N 1
ATOM 795 C CA . ALA A 1 100 ? -13.254 -4.948 15.482 1.00 81.00 100 ALA A CA 1
ATOM 796 C C . ALA A 1 100 ? -12.173 -5.436 14.494 1.00 81.00 100 ALA A C 1
ATOM 798 O O . ALA A 1 100 ? -12.422 -5.562 13.297 1.00 81.00 100 ALA A O 1
ATOM 799 N N . ARG A 1 101 ? -10.952 -5.698 14.977 1.00 83.50 101 ARG A N 1
ATOM 800 C CA . ARG A 1 101 ? -9.797 -6.069 14.124 1.00 83.50 101 ARG A CA 1
ATOM 801 C C . ARG A 1 101 ? -9.965 -7.392 13.382 1.00 83.50 101 ARG A C 1
ATOM 803 O O . ARG A 1 101 ? -9.400 -7.579 12.304 1.00 83.50 101 ARG A O 1
ATOM 810 N N . ASP A 1 102 ? -10.669 -8.310 14.022 1.00 83.56 102 ASP A N 1
ATOM 811 C CA . ASP A 1 102 ? -11.039 -9.628 13.525 1.00 83.56 102 ASP A CA 1
ATOM 812 C C . ASP A 1 102 ? -12.187 -9.564 12.513 1.00 83.56 102 ASP A C 1
ATOM 814 O O . ASP A 1 102 ? -12.367 -10.505 11.744 1.00 83.56 102 ASP A O 1
ATOM 818 N N . ASN A 1 103 ? -12.905 -8.439 12.441 1.00 83.69 103 ASN A N 1
ATOM 819 C CA . ASN A 1 103 ? -13.828 -8.183 11.350 1.00 83.69 103 ASN A CA 1
ATOM 820 C C . ASN A 1 103 ? -13.034 -7.894 10.068 1.00 83.69 103 ASN A C 1
ATOM 822 O O . ASN A 1 103 ? -12.289 -6.913 9.962 1.00 83.69 103 ASN A O 1
ATOM 826 N N . VAL A 1 104 ? -13.168 -8.797 9.100 1.00 80.00 104 VAL A N 1
ATOM 827 C CA . VAL A 1 104 ? -12.565 -8.672 7.778 1.00 80.00 104 VAL A CA 1
ATOM 828 C C . VAL A 1 104 ? -13.649 -8.246 6.804 1.00 80.00 104 VAL A C 1
ATOM 830 O O . VAL A 1 104 ? -14.674 -8.911 6.677 1.00 80.00 104 VAL A O 1
ATOM 833 N N . ASP A 1 105 ? -13.385 -7.164 6.079 1.00 81.75 105 ASP A N 1
ATOM 834 C CA . ASP A 1 105 ? -14.220 -6.739 4.965 1.00 81.75 105 ASP A CA 1
ATOM 835 C C . ASP A 1 105 ? -14.269 -7.842 3.898 1.00 81.75 105 ASP A C 1
ATOM 837 O O . ASP A 1 105 ? -13.266 -8.114 3.237 1.00 81.75 105 ASP A O 1
ATOM 841 N N . SER A 1 106 ? -15.426 -8.484 3.736 1.00 83.31 106 SER A N 1
ATOM 842 C CA . SER A 1 106 ? -15.615 -9.569 2.768 1.00 83.31 106 SER A CA 1
ATOM 843 C C . SER A 1 106 ? -15.521 -9.102 1.316 1.00 83.31 106 SER A C 1
ATOM 845 O O . SER A 1 106 ? -15.369 -9.932 0.423 1.00 83.31 106 SER A O 1
ATOM 847 N N . THR A 1 107 ? -15.590 -7.790 1.073 1.00 84.25 107 THR A N 1
ATOM 848 C CA . THR A 1 107 ? -15.414 -7.199 -0.260 1.00 84.25 107 THR A CA 1
ATOM 849 C C . THR A 1 107 ? -13.947 -6.905 -0.582 1.00 84.25 107 THR A C 1
ATOM 851 O O . THR A 1 107 ? -13.607 -6.610 -1.728 1.00 84.25 107 THR A O 1
ATOM 854 N N . LEU A 1 108 ? -13.051 -6.996 0.408 1.00 86.50 108 LEU A N 1
ATOM 855 C CA . LEU A 1 108 ? -11.633 -6.739 0.211 1.00 86.50 108 LEU A CA 1
ATOM 856 C C . LEU A 1 108 ? -10.941 -7.962 -0.402 1.00 86.50 108 LEU A C 1
ATOM 858 O O . LEU A 1 108 ? -11.033 -9.078 0.103 1.00 86.50 108 LEU A O 1
ATOM 862 N N . PHE A 1 109 ? -10.201 -7.728 -1.483 1.00 87.31 109 PHE A N 1
ATOM 863 C CA . PHE A 1 109 ? -9.471 -8.767 -2.204 1.00 87.31 109 PHE A CA 1
ATOM 864 C C . PHE A 1 109 ? -8.396 -9.452 -1.340 1.00 87.31 109 PHE A C 1
ATOM 866 O O . PHE A 1 109 ? -7.784 -8.830 -0.468 1.00 87.31 109 PHE A O 1
ATOM 873 N N . ASP A 1 110 ? -8.097 -10.718 -1.647 1.00 90.25 110 ASP A N 1
ATOM 874 C CA . ASP A 1 110 ? -6.932 -11.415 -1.094 1.00 90.25 110 ASP A CA 1
ATOM 875 C C . ASP A 1 110 ? -5.668 -11.032 -1.892 1.00 90.25 110 ASP A C 1
ATOM 877 O O . ASP A 1 110 ? -5.602 -11.275 -3.104 1.00 90.25 110 ASP A O 1
ATOM 881 N N . PRO A 1 111 ? -4.643 -10.432 -1.257 1.00 92.12 111 PRO A N 1
ATOM 882 C CA . PRO A 1 111 ? -3.456 -9.972 -1.967 1.00 92.12 111 PRO A CA 1
ATOM 883 C C . PRO A 1 111 ? -2.605 -11.121 -2.522 1.00 92.12 111 PRO A C 1
ATOM 885 O O . PRO A 1 111 ? -1.931 -10.931 -3.529 1.00 92.12 111 PRO A O 1
ATOM 888 N N . THR A 1 112 ? -2.615 -12.299 -1.897 1.00 91.62 112 THR A N 1
ATOM 889 C CA . THR A 1 112 ? -1.866 -13.476 -2.359 1.00 91.62 112 THR A CA 1
ATOM 890 C C . THR A 1 112 ? -2.504 -14.051 -3.615 1.00 91.62 112 THR A C 1
ATOM 892 O O . THR A 1 112 ? -1.809 -14.259 -4.607 1.00 91.62 112 THR A O 1
ATOM 895 N N . VAL A 1 113 ? -3.827 -14.238 -3.600 1.00 90.94 113 VAL A N 1
ATOM 896 C CA . VAL A 1 113 ? -4.580 -14.699 -4.777 1.00 90.94 113 VAL A CA 1
ATOM 897 C C . VAL A 1 113 ? -4.393 -13.717 -5.931 1.00 90.94 113 VAL A C 1
ATOM 899 O O . VAL A 1 113 ? -4.026 -14.116 -7.034 1.00 90.94 113 VAL A O 1
ATOM 902 N N . PHE A 1 114 ? -4.538 -12.416 -5.662 1.00 90.19 114 PHE A N 1
ATOM 903 C CA . PHE A 1 114 ? -4.393 -11.390 -6.690 1.00 90.19 114 PHE A CA 1
ATOM 904 C C . PHE A 1 114 ? -2.978 -11.353 -7.292 1.00 90.19 114 PHE A C 1
ATOM 906 O O . PHE A 1 114 ? -2.823 -11.202 -8.505 1.00 90.19 114 PHE A O 1
ATOM 913 N N . ILE A 1 115 ? -1.933 -11.496 -6.468 1.00 90.62 115 ILE A N 1
ATOM 914 C CA . ILE A 1 115 ? -0.547 -11.560 -6.954 1.00 90.62 115 ILE A CA 1
ATOM 915 C C . ILE A 1 115 ? -0.373 -12.727 -7.927 1.00 90.62 115 ILE A C 1
ATOM 917 O O . ILE A 1 115 ? 0.083 -12.508 -9.052 1.00 90.62 115 ILE A O 1
ATOM 921 N N . ASN A 1 116 ? -0.787 -13.924 -7.511 1.00 88.25 116 ASN A N 1
ATOM 922 C CA . ASN A 1 116 ? -0.596 -15.152 -8.278 1.00 88.25 116 ASN A CA 1
ATOM 923 C C . ASN A 1 116 ? -1.373 -15.128 -9.603 1.00 88.25 116 ASN A C 1
ATOM 925 O O . ASN A 1 116 ? -0.877 -15.590 -10.626 1.00 88.25 116 ASN A O 1
ATOM 929 N N . GLU A 1 117 ? -2.583 -14.565 -9.607 1.00 86.50 117 GLU A N 1
ATOM 930 C CA . GLU A 1 117 ? -3.435 -14.541 -10.798 1.00 86.50 117 GLU A CA 1
ATOM 931 C C . GLU A 1 117 ? -3.102 -13.407 -11.782 1.00 86.50 117 GLU A C 1
ATOM 933 O O . GLU A 1 117 ? -3.334 -13.557 -12.989 1.00 86.50 117 GLU A O 1
ATOM 938 N N . TYR A 1 118 ? -2.588 -12.266 -11.295 1.00 84.62 118 TYR A N 1
ATOM 939 C CA . TYR A 1 118 ? -2.538 -11.031 -12.092 1.00 84.62 118 TYR A CA 1
ATOM 940 C C . TYR A 1 118 ? -1.189 -10.305 -12.127 1.00 84.62 118 TYR A C 1
ATOM 942 O O . TYR A 1 118 ? -0.963 -9.539 -13.067 1.00 84.62 118 TYR A O 1
ATOM 950 N N . LEU A 1 119 ? -0.292 -10.500 -11.152 1.00 82.38 119 LEU A N 1
ATOM 951 C CA . LEU A 1 119 ? 0.968 -9.737 -11.061 1.00 82.38 119 LEU A CA 1
ATOM 952 C C . LEU A 1 119 ? 2.235 -10.538 -11.405 1.00 82.38 119 LEU A C 1
ATOM 954 O O . LEU A 1 119 ? 3.306 -9.927 -11.539 1.00 82.38 119 LEU A O 1
ATOM 958 N N . GLY A 1 120 ? 2.096 -11.853 -11.606 1.00 75.06 120 GLY A N 1
ATOM 959 C CA . GLY A 1 120 ? 3.157 -12.768 -12.039 1.00 75.06 120 GLY A CA 1
ATOM 960 C C . GLY A 1 120 ? 4.325 -12.881 -11.054 1.00 75.06 120 GLY A C 1
ATOM 961 O O . GLY A 1 120 ? 4.396 -12.138 -10.075 1.00 75.06 120 GLY A O 1
ATOM 962 N N . ASP A 1 121 ? 5.264 -13.784 -11.347 1.00 73.81 121 ASP A N 1
ATOM 963 C CA . ASP A 1 121 ? 6.335 -14.146 -10.406 1.00 73.81 121 ASP A CA 1
ATOM 964 C C . ASP A 1 121 ? 7.694 -13.509 -10.728 1.00 73.81 121 ASP A C 1
ATOM 966 O O . ASP A 1 121 ? 8.437 -13.168 -9.810 1.00 73.81 121 ASP A O 1
ATOM 970 N N . GLU A 1 122 ? 8.010 -13.228 -11.999 1.00 68.56 122 GLU A N 1
ATOM 971 C CA . GLU A 1 122 ? 9.301 -12.640 -12.389 1.00 68.56 122 GLU A CA 1
ATOM 972 C C . GLU A 1 122 ? 9.208 -11.675 -13.582 1.00 68.56 122 GLU A C 1
ATOM 974 O O . GLU A 1 122 ? 8.291 -11.720 -14.398 1.00 68.56 122 GLU A O 1
ATOM 979 N N . GLY A 1 123 ? 10.189 -10.771 -13.683 1.00 65.94 123 GLY A N 1
ATOM 980 C CA . GLY A 1 123 ? 10.354 -9.886 -14.837 1.00 65.94 123 GLY A CA 1
ATOM 981 C C . GLY A 1 123 ? 9.357 -8.721 -14.947 1.00 65.94 123 GLY A C 1
ATOM 982 O O . GLY A 1 123 ? 8.612 -8.371 -14.017 1.00 65.94 123 GLY A O 1
ATOM 983 N N . LYS A 1 124 ? 9.401 -8.055 -16.109 1.00 64.69 124 LYS A N 1
ATOM 984 C CA . LYS A 1 124 ? 8.452 -6.992 -16.464 1.00 64.69 124 LYS A CA 1
ATOM 985 C C . LYS A 1 124 ? 7.066 -7.604 -16.622 1.00 64.69 124 LYS A C 1
ATOM 987 O O . LYS A 1 124 ? 6.923 -8.646 -17.250 1.00 64.69 124 LYS A O 1
ATOM 992 N N . LEU A 1 125 ? 6.052 -6.920 -16.098 1.00 68.12 125 LEU A N 1
ATOM 993 C CA . LEU A 1 125 ? 4.671 -7.329 -16.306 1.00 68.12 125 LEU A CA 1
ATOM 994 C C . LEU A 1 125 ? 4.345 -7.226 -17.805 1.00 68.12 125 LEU A C 1
ATOM 996 O O . LEU A 1 125 ? 4.412 -6.138 -18.385 1.00 68.12 125 LEU A O 1
ATOM 1000 N N . GLU A 1 126 ? 4.051 -8.360 -18.441 1.00 66.81 126 GLU A N 1
ATOM 1001 C CA . GLU A 1 126 ? 3.680 -8.407 -19.855 1.00 66.81 126 GLU A CA 1
ATOM 1002 C C . GLU A 1 126 ? 2.457 -7.517 -20.107 1.00 66.81 126 GLU A C 1
ATOM 1004 O O . GLU A 1 126 ? 1.502 -7.514 -19.329 1.00 66.81 126 GLU A O 1
ATOM 1009 N N . GLY A 1 127 ? 2.442 -6.776 -21.220 1.00 66.75 127 GLY A N 1
ATOM 1010 C CA . GLY A 1 127 ? 1.420 -5.751 -21.466 1.00 66.75 127 GLY A CA 1
ATOM 1011 C C . GLY A 1 127 ? -0.027 -6.264 -21.432 1.00 66.75 127 GLY A C 1
ATOM 1012 O O . GLY A 1 127 ? -0.939 -5.500 -21.117 1.00 66.75 127 GLY A O 1
ATOM 1013 N N . MET A 1 128 ? -0.257 -7.548 -21.729 1.00 67.81 128 MET A N 1
ATOM 1014 C CA . MET A 1 128 ? -1.580 -8.174 -21.628 1.00 67.81 128 MET A CA 1
ATOM 1015 C C . MET A 1 128 ? -1.991 -8.445 -20.171 1.00 67.81 128 MET A C 1
ATOM 1017 O O . MET A 1 128 ? -3.133 -8.162 -19.807 1.00 67.81 128 MET A O 1
ATOM 1021 N N . LEU A 1 129 ? -1.061 -8.913 -19.330 1.00 67.69 129 LEU A N 1
ATOM 1022 C CA . LEU A 1 129 ? -1.288 -9.149 -17.900 1.00 67.69 129 LEU A CA 1
ATOM 1023 C C . LEU A 1 129 ? -1.530 -7.834 -17.155 1.00 67.69 129 LEU A C 1
ATOM 1025 O O . LEU A 1 129 ? -2.473 -7.743 -16.376 1.00 67.69 129 LEU A O 1
ATOM 1029 N N . SER A 1 130 ? -0.779 -6.778 -17.485 1.00 66.75 130 SER A N 1
ATOM 1030 C CA . SER A 1 130 ? -0.976 -5.440 -16.912 1.00 66.75 130 SER A CA 1
ATOM 1031 C C . SER A 1 130 ? -2.384 -4.900 -17.155 1.00 66.75 130 SER A C 1
ATOM 1033 O O . SER A 1 130 ? -3.028 -4.393 -16.239 1.00 66.75 130 SER A O 1
ATOM 1035 N N . ARG A 1 131 ? -2.898 -5.038 -18.385 1.00 69.50 131 ARG A N 1
ATOM 1036 C CA . ARG A 1 131 ? -4.264 -4.607 -18.726 1.00 69.50 131 ARG A CA 1
ATOM 1037 C C . ARG A 1 131 ? -5.322 -5.443 -18.013 1.00 69.50 131 ARG A C 1
ATOM 1039 O O . ARG A 1 131 ? -6.327 -4.889 -17.578 1.00 69.50 131 ARG A O 1
ATOM 1046 N N . LYS A 1 132 ? -5.092 -6.752 -17.870 1.00 73.81 132 LYS A N 1
ATOM 1047 C CA . LYS A 1 132 ? -5.985 -7.649 -17.128 1.00 73.81 132 LYS A CA 1
ATOM 1048 C C . LYS A 1 132 ? -6.039 -7.269 -15.645 1.00 73.81 132 LYS A C 1
ATOM 1050 O O . LYS A 1 132 ? -7.133 -7.123 -15.117 1.00 73.81 132 LYS A O 1
ATOM 1055 N N . ALA A 1 133 ? -4.891 -7.023 -15.012 1.00 70.31 133 ALA A N 1
ATOM 1056 C CA . ALA A 1 133 ? -4.810 -6.601 -13.613 1.00 70.31 133 ALA A CA 1
ATOM 1057 C C . ALA A 1 133 ? -5.558 -5.280 -13.363 1.00 70.31 133 ALA A C 1
ATOM 1059 O O . ALA A 1 133 ? -6.363 -5.196 -12.442 1.00 70.31 133 ALA A O 1
ATOM 1060 N N . VAL A 1 134 ? -5.349 -4.271 -14.220 1.00 71.44 134 VAL A N 1
ATOM 1061 C CA . VAL A 1 134 ? -6.053 -2.978 -14.124 1.00 71.44 134 VAL A CA 1
ATOM 1062 C C . VAL A 1 134 ? -7.561 -3.145 -14.312 1.00 71.44 134 VAL A C 1
ATOM 1064 O O . VAL A 1 134 ? -8.334 -2.541 -13.575 1.00 71.44 134 VAL A O 1
ATOM 1067 N N . LYS A 1 135 ? -7.988 -3.979 -15.268 1.00 76.56 135 LYS A N 1
ATOM 1068 C CA . LYS A 1 135 ? -9.409 -4.262 -15.487 1.00 76.56 135 LYS A CA 1
ATOM 1069 C C . LYS A 1 135 ? -10.050 -4.909 -14.258 1.00 76.56 135 LYS A C 1
ATOM 1071 O O . LYS A 1 135 ? -11.078 -4.433 -13.803 1.00 76.56 135 LYS A O 1
ATOM 1076 N N . VAL A 1 136 ? -9.409 -5.923 -13.679 1.00 75.00 136 VAL A N 1
ATOM 1077 C CA . VAL A 1 136 ? -9.917 -6.577 -12.465 1.00 75.00 136 VAL A CA 1
ATOM 1078 C C . VAL A 1 136 ? -10.014 -5.584 -11.310 1.00 75.00 136 VAL A C 1
ATOM 1080 O O . VAL A 1 136 ? -11.035 -5.564 -10.642 1.00 75.00 136 VAL A O 1
ATOM 1083 N N . MET A 1 137 ? -9.022 -4.706 -11.113 1.00 69.75 137 MET A N 1
ATOM 1084 C CA . MET A 1 137 ? -9.104 -3.652 -10.088 1.00 69.75 137 MET A CA 1
ATOM 1085 C C . MET A 1 137 ? -10.283 -2.693 -10.301 1.00 69.75 137 MET A C 1
ATOM 1087 O O . MET A 1 137 ? -10.856 -2.221 -9.323 1.00 69.75 137 MET A O 1
ATOM 1091 N N . ALA A 1 138 ? -10.633 -2.390 -11.554 1.00 69.94 138 ALA A N 1
ATOM 1092 C CA . ALA A 1 138 ? -11.774 -1.536 -11.878 1.00 69.94 138 ALA A CA 1
ATOM 1093 C C . ALA A 1 138 ? -13.121 -2.254 -11.662 1.00 69.94 138 ALA A C 1
ATOM 1095 O O . ALA A 1 138 ? -14.085 -1.631 -11.220 1.00 69.94 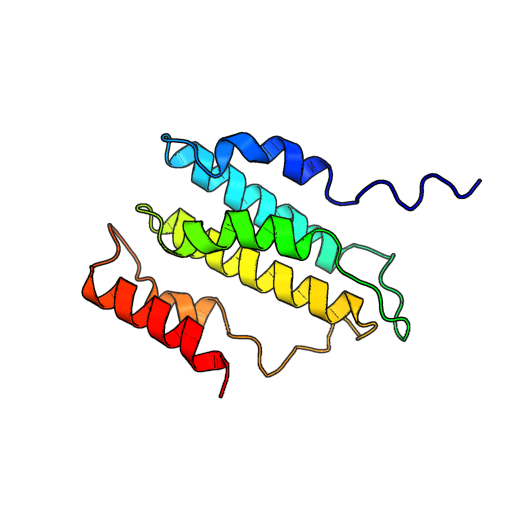138 ALA A O 1
ATOM 1096 N N . ASP A 1 139 ? -13.169 -3.561 -11.927 1.00 71.06 139 ASP A N 1
ATOM 1097 C CA . ASP A 1 139 ? -14.396 -4.362 -11.915 1.00 71.06 139 ASP A CA 1
ATOM 1098 C C . ASP A 1 139 ? -14.854 -4.781 -10.496 1.00 71.06 139 ASP A C 1
ATOM 1100 O O . ASP A 1 139 ? -15.982 -5.241 -10.351 1.00 71.06 139 ASP A O 1
ATOM 1104 N N . VAL A 1 140 ? -14.058 -4.555 -9.434 1.00 58.12 140 VAL A N 1
ATOM 1105 C CA . VAL A 1 140 ? -14.453 -4.813 -8.019 1.00 58.12 140 VAL A CA 1
ATOM 1106 C C . VAL A 1 140 ? -15.629 -3.923 -7.550 1.00 58.12 140 VAL A C 1
ATOM 1108 O O . VAL A 1 140 ? -16.164 -4.119 -6.466 1.00 58.12 140 VAL A O 1
ATOM 1111 N N . SER A 1 141 ? -16.075 -2.958 -8.362 1.00 45.22 141 SER A N 1
ATOM 1112 C CA . SER A 1 141 ? -17.167 -2.029 -8.016 1.00 45.22 141 SER A CA 1
ATOM 1113 C C . SER A 1 141 ? -18.579 -2.464 -8.455 1.00 45.22 141 SER A C 1
ATOM 1115 O O . SER A 1 141 ? -19.460 -1.606 -8.479 1.00 45.22 141 SER A O 1
ATOM 1117 N N . ASN A 1 142 ? -18.817 -3.735 -8.808 1.00 34.56 142 ASN A N 1
ATOM 1118 C CA . ASN A 1 142 ? -20.155 -4.233 -9.183 1.00 34.56 142 ASN A CA 1
ATOM 1119 C C . ASN A 1 142 ? -20.646 -5.371 -8.289 1.00 34.56 142 ASN A C 1
ATOM 1121 O O . ASN A 1 142 ? -19.924 -6.386 -8.185 1.00 34.56 142 ASN A O 1
#

Secondary structure (DSSP, 8-state):
--SSTTS-TTHHHHTTGGGTT-SSHHHHHHHHHHHHHHHHHHHHH-----TT-----TTHHHHHHHHGGGGG-SSHHHHHHHHHHHHHHHHHHHHHTT--TT---TTSPPHHHHIIIII-SSSSPPHHHHHHHHHHHHHTT-

pLDDT: mean 82.96, std 15.26, range [31.3, 97.81]